Protein AF-A0A9E0UVN0-F1 (afdb_monomer_lite)

Sequence (92 aa):
MNKYSFSIPYDYSKYGNLKGTVYAESEEDALRKISDYRNRVNEEYVDSDDHGETNLDFSEAEVELDEEEVNSELAEPKDSIPSYFLAELYML

Structure (mmCIF, N/CA/C/O backbone):
data_AF-A0A9E0UVN0-F1
#
_entry.id   AF-A0A9E0UVN0-F1
#
loop_
_atom_site.group_PDB
_atom_site.id
_atom_site.type_symbol
_atom_site.label_atom_id
_atom_site.label_alt_id
_atom_site.label_comp_id
_atom_site.label_asym_id
_atom_site.label_entity_id
_atom_site.label_seq_id
_atom_site.pdbx_PDB_ins_code
_atom_site.Cartn_x
_atom_site.Cartn_y
_atom_site.Cartn_z
_atom_site.occupancy
_atom_site.B_iso_or_equiv
_atom_site.auth_seq_id
_atom_site.auth_comp_id
_atom_site.auth_asym_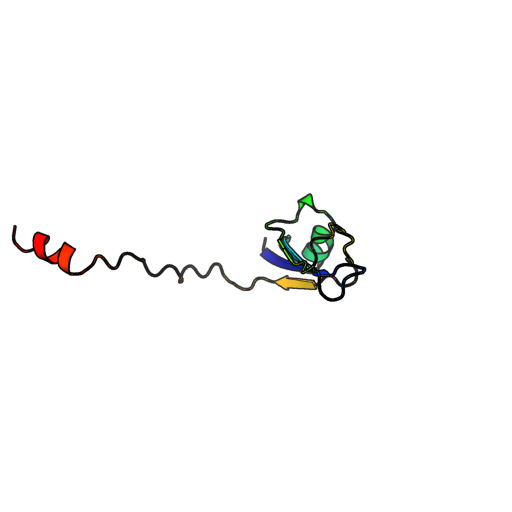id
_atom_site.auth_atom_id
_atom_site.pdbx_PDB_model_num
ATOM 1 N N . MET A 1 1 ? -9.927 0.282 12.679 1.00 73.12 1 MET A N 1
ATOM 2 C CA . MET A 1 1 ? -9.448 0.684 11.344 1.00 73.12 1 MET A CA 1
ATOM 3 C C . MET A 1 1 ? -7.958 0.436 11.332 1.00 73.12 1 MET A C 1
ATOM 5 O O . MET A 1 1 ? -7.283 0.938 12.223 1.00 73.12 1 MET A O 1
ATOM 9 N N . ASN A 1 2 ? -7.500 -0.402 10.412 1.00 84.69 2 ASN A N 1
ATOM 10 C CA . ASN A 1 2 ? -6.129 -0.896 10.359 1.00 84.69 2 ASN A CA 1
ATOM 11 C C . ASN A 1 2 ? -5.338 -0.086 9.331 1.00 84.69 2 ASN A C 1
ATOM 13 O O . ASN A 1 2 ? -5.921 0.500 8.412 1.00 84.69 2 ASN A O 1
ATOM 17 N N . LYS A 1 3 ? -4.021 -0.046 9.507 1.00 87.31 3 LYS A N 1
ATOM 18 C CA . LYS A 1 3 ? -3.086 0.574 8.574 1.00 87.31 3 LYS A CA 1
ATOM 19 C C . LYS A 1 3 ? -2.582 -0.509 7.621 1.00 87.31 3 LYS A C 1
ATOM 21 O O . LYS A 1 3 ? -2.137 -1.559 8.070 1.00 87.31 3 LYS A O 1
ATOM 26 N N . TYR A 1 4 ? -2.678 -0.253 6.324 1.00 88.88 4 TYR A N 1
ATOM 27 C CA . TYR A 1 4 ? -2.121 -1.114 5.286 1.00 88.88 4 TYR A CA 1
ATOM 28 C C . TYR A 1 4 ? -1.109 -0.316 4.481 1.00 88.88 4 TYR A C 1
ATOM 30 O O . TYR A 1 4 ? -1.395 0.816 4.074 1.00 88.88 4 TYR A O 1
ATOM 38 N N . SER A 1 5 ? 0.049 -0.908 4.242 1.00 90.25 5 SER A N 1
ATOM 39 C CA . SER A 1 5 ? 1.038 -0.389 3.306 1.00 90.25 5 SER A CA 1
ATOM 40 C C . SER A 1 5 ? 0.710 -0.931 1.921 1.00 90.25 5 SER A C 1
ATOM 42 O O . SER A 1 5 ? 0.408 -2.112 1.781 1.00 90.25 5 SER A O 1
ATOM 44 N N . PHE A 1 6 ? 0.718 -0.077 0.900 1.00 89.00 6 PHE A N 1
ATOM 45 C CA . PHE A 1 6 ? 0.448 -0.487 -0.476 1.00 89.00 6 PHE A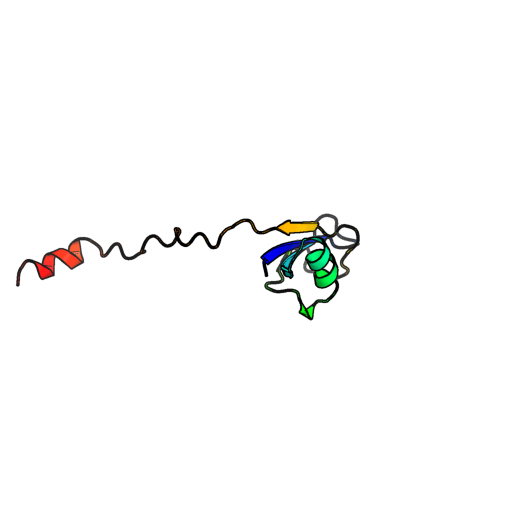 CA 1
ATOM 46 C C . PHE A 1 6 ? 1.647 -0.205 -1.377 1.00 89.00 6 PHE A C 1
ATOM 48 O O . PHE A 1 6 ? 2.377 0.769 -1.170 1.00 89.00 6 PHE A O 1
ATOM 55 N N . SER A 1 7 ? 1.817 -1.041 -2.397 1.00 89.31 7 SER A N 1
ATOM 56 C CA . SER A 1 7 ? 2.794 -0.868 -3.469 1.00 89.31 7 SER A CA 1
ATOM 57 C C . SER A 1 7 ? 2.102 -1.122 -4.803 1.00 89.31 7 SER A C 1
ATOM 59 O O . SER A 1 7 ? 1.562 -2.201 -5.030 1.00 89.31 7 SER A O 1
ATOM 61 N N . ILE A 1 8 ? 2.104 -0.122 -5.681 1.00 87.56 8 ILE A N 1
ATOM 62 C CA . ILE A 1 8 ? 1.477 -0.186 -7.002 1.00 87.56 8 ILE A CA 1
ATOM 63 C C . ILE A 1 8 ? 2.572 0.011 -8.053 1.00 87.56 8 ILE A C 1
ATOM 65 O O . ILE A 1 8 ? 3.168 1.092 -8.090 1.00 87.56 8 ILE A O 1
ATOM 69 N N . PRO A 1 9 ? 2.874 -0.992 -8.887 1.00 85.25 9 PRO A N 1
ATOM 70 C CA . PRO A 1 9 ? 3.861 -0.841 -9.947 1.00 85.25 9 PRO A CA 1
ATOM 71 C C . PRO A 1 9 ? 3.368 0.101 -11.052 1.00 85.25 9 PRO A C 1
ATOM 73 O O . PRO A 1 9 ? 2.165 0.292 -11.246 1.00 85.25 9 PRO A O 1
ATOM 76 N N . TYR A 1 10 ? 4.294 0.714 -11.788 1.00 81.62 10 TYR A N 1
ATOM 77 C CA . TYR A 1 10 ? 3.953 1.433 -13.015 1.00 81.62 10 TYR A CA 1
ATOM 78 C C . TYR A 1 10 ? 3.733 0.472 -14.185 1.00 81.62 10 TYR A C 1
ATOM 80 O O . TYR A 1 10 ? 4.464 -0.501 -14.346 1.00 81.62 10 TYR A O 1
ATOM 88 N N . ASP A 1 11 ? 2.800 0.827 -15.067 1.00 75.00 11 ASP A N 1
ATOM 89 C CA . ASP A 1 11 ? 2.406 0.043 -16.252 1.00 75.00 11 ASP A CA 1
ATOM 90 C C . ASP A 1 11 ? 3.575 -0.180 -17.240 1.00 75.00 11 ASP A C 1
ATOM 92 O O . ASP A 1 11 ? 3.680 -1.211 -17.900 1.00 75.00 11 ASP A O 1
ATOM 96 N N . TYR A 1 12 ? 4.514 0.773 -17.326 1.00 65.06 12 TYR A N 1
ATOM 97 C CA . TYR A 1 12 ? 5.588 0.745 -18.332 1.00 65.06 12 TYR A CA 1
ATOM 98 C C . TYR A 1 12 ? 7.009 0.571 -17.769 1.00 65.06 12 TYR A C 1
ATOM 100 O O 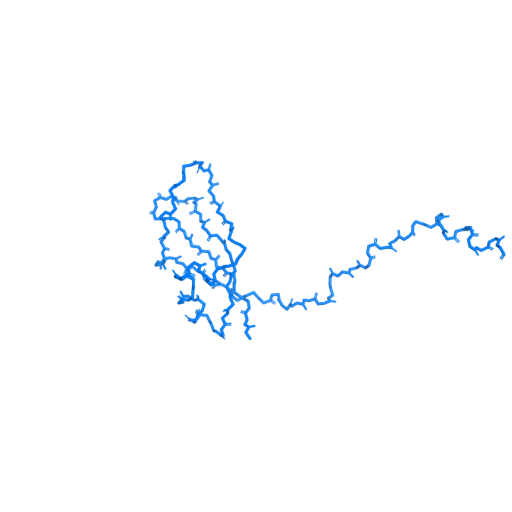. TYR A 1 12 ? 7.928 0.170 -18.493 1.00 65.06 12 TYR A O 1
ATOM 108 N N . SER A 1 13 ? 7.211 0.839 -16.478 1.00 61.44 13 SER A N 1
ATOM 109 C CA . SER A 1 13 ? 8.541 0.919 -15.870 1.00 61.44 13 SER A CA 1
ATOM 110 C C . SER A 1 13 ? 8.781 -0.259 -14.938 1.00 61.44 13 SER A C 1
ATOM 112 O O . SER A 1 13 ? 8.311 -0.270 -13.809 1.00 61.44 13 SER A O 1
ATOM 114 N N . LYS A 1 14 ? 9.622 -1.212 -15.371 1.00 59.38 14 LYS A N 1
ATOM 115 C CA . LYS A 1 14 ? 10.034 -2.405 -14.590 1.00 59.38 14 LYS A CA 1
ATOM 116 C C . LYS A 1 14 ? 10.694 -2.113 -13.230 1.00 59.38 14 LYS A C 1
ATOM 118 O O . LYS A 1 14 ? 11.041 -3.049 -12.516 1.00 59.38 14 LYS A O 1
ATOM 123 N N . TYR A 1 15 ? 10.926 -0.845 -12.906 1.00 64.25 15 TYR A N 1
ATOM 124 C CA . TYR A 1 15 ? 11.666 -0.400 -11.728 1.00 64.25 15 TYR A CA 1
ATOM 125 C C . TYR A 1 15 ? 11.026 0.805 -11.033 1.00 64.25 15 TYR A C 1
ATOM 127 O O . TYR A 1 15 ? 11.696 1.440 -10.221 1.00 64.25 15 TYR A O 1
ATOM 135 N N . GLY A 1 16 ? 9.777 1.147 -11.363 1.00 72.38 16 GLY A N 1
ATOM 136 C CA . GLY 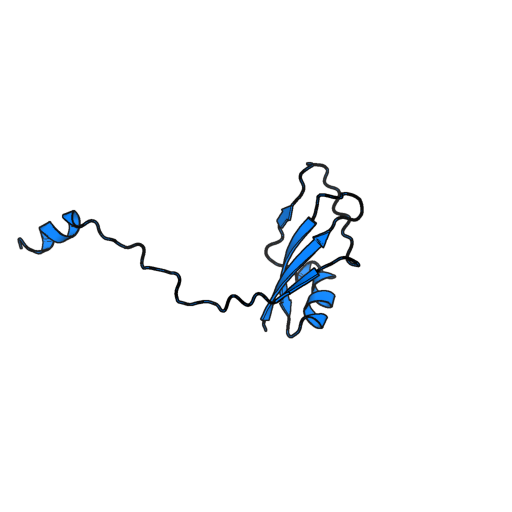A 1 16 ? 9.098 2.271 -10.735 1.00 72.38 16 GLY A CA 1
ATOM 137 C C . GLY A 1 16 ? 7.778 1.857 -10.106 1.00 72.38 16 GLY A C 1
ATOM 138 O O . GLY A 1 16 ? 6.946 1.260 -10.784 1.00 72.38 16 GLY A O 1
ATOM 139 N N . ASN A 1 17 ? 7.608 2.174 -8.823 1.00 83.88 17 ASN A N 1
ATOM 140 C CA . ASN A 1 17 ? 6.418 1.827 -8.051 1.00 83.88 17 ASN A CA 1
ATOM 141 C C . ASN A 1 17 ? 5.968 3.031 -7.211 1.00 83.88 17 ASN A C 1
ATOM 143 O O . ASN A 1 17 ? 6.794 3.752 -6.650 1.00 83.88 17 ASN A O 1
ATOM 147 N N . LEU A 1 18 ? 4.659 3.193 -7.043 1.00 85.56 18 LEU A N 1
ATOM 148 C CA . LEU A 1 18 ? 4.070 4.068 -6.036 1.00 85.56 18 LEU A CA 1
ATOM 149 C C . LEU A 1 18 ? 3.875 3.286 -4.743 1.00 85.56 18 LEU A C 1
ATOM 151 O O . LEU A 1 18 ? 3.132 2.304 -4.710 1.00 85.56 18 LEU A O 1
ATOM 155 N N . LYS A 1 19 ? 4.497 3.755 -3.668 1.00 87.75 19 LYS A N 1
ATOM 156 C CA . LYS A 1 19 ? 4.286 3.225 -2.324 1.00 87.75 19 LYS A CA 1
ATOM 157 C C . LYS A 1 19 ? 3.484 4.207 -1.490 1.00 87.75 19 LYS A C 1
ATOM 159 O O . LYS A 1 19 ? 3.536 5.413 -1.710 1.00 87.75 19 LYS A O 1
ATOM 164 N N . GLY A 1 20 ? 2.737 3.703 -0.523 1.00 88.06 20 GLY A N 1
ATOM 165 C CA . GLY A 1 20 ? 2.017 4.559 0.408 1.00 88.06 20 GLY A CA 1
ATOM 166 C C . GLY A 1 20 ? 1.266 3.766 1.457 1.00 88.06 20 GLY A C 1
ATOM 167 O O . GLY A 1 20 ? 1.491 2.573 1.647 1.00 88.06 20 GLY A O 1
ATOM 168 N N . THR A 1 21 ? 0.364 4.446 2.156 1.00 89.88 21 THR A N 1
ATOM 169 C CA . THR A 1 21 ? -0.463 3.847 3.207 1.00 89.88 21 THR A CA 1
ATOM 170 C C . THR A 1 21 ? -1.939 4.155 3.019 1.00 89.88 21 THR A C 1
ATOM 172 O O . THR A 1 21 ? -2.320 5.229 2.553 1.00 89.88 21 THR A O 1
ATOM 175 N N . VAL A 1 22 ? -2.787 3.202 3.396 1.00 90.12 22 VAL A N 1
ATOM 176 C CA . VAL A 1 22 ? -4.246 3.308 3.346 1.00 90.12 22 VAL A CA 1
ATOM 177 C C . VAL A 1 22 ? -4.853 2.776 4.641 1.00 90.12 22 VAL A C 1
ATOM 179 O O . VAL A 1 22 ? -4.355 1.828 5.246 1.00 90.12 22 VAL A O 1
ATOM 182 N N . TYR A 1 23 ? -5.948 3.398 5.074 1.00 86.69 23 TYR A N 1
ATOM 183 C CA . TYR A 1 23 ? -6.677 2.993 6.272 1.00 86.69 23 TYR A CA 1
ATOM 184 C C . TYR A 1 23 ? -7.958 2.241 5.895 1.00 86.69 23 TYR A C 1
ATOM 186 O O . TYR A 1 23 ? -8.884 2.797 5.289 1.00 86.69 23 TYR A O 1
ATOM 194 N N . ALA A 1 24 ? -8.020 0.967 6.267 1.00 88.88 24 ALA A N 1
ATOM 195 C CA . ALA A 1 24 ? -9.093 0.061 5.868 1.00 88.88 24 ALA A CA 1
ATOM 196 C C . ALA A 1 24 ? -9.480 -0.901 6.994 1.00 88.88 24 ALA A C 1
ATOM 198 O O . ALA A 1 24 ? -8.762 -1.060 7.982 1.00 88.88 24 ALA A O 1
ATOM 199 N N . GLU A 1 25 ? -10.650 -1.523 6.878 1.00 86.31 25 GLU A N 1
ATOM 200 C CA . GLU A 1 25 ? -11.095 -2.532 7.854 1.00 86.31 25 GLU A CA 1
ATOM 201 C C . GLU A 1 25 ? -10.600 -3.940 7.508 1.00 86.31 25 GLU A C 1
ATOM 203 O O . GLU A 1 25 ? -10.452 -4.777 8.393 1.00 86.31 25 GLU A O 1
ATOM 208 N N . SER A 1 26 ? -10.293 -4.186 6.235 1.00 87.44 26 SER A N 1
ATOM 209 C CA . SER A 1 26 ? -9.805 -5.460 5.706 1.00 87.44 26 SER A CA 1
ATOM 210 C C . SER A 1 26 ? -8.882 -5.222 4.512 1.00 87.44 26 SER A C 1
ATOM 212 O O . SER A 1 26 ? -8.874 -4.130 3.944 1.00 87.44 26 SER A O 1
ATOM 214 N N . GLU A 1 27 ? -8.135 -6.248 4.119 1.00 86.31 27 GLU A N 1
ATOM 215 C CA . GLU A 1 27 ? -7.275 -6.235 2.932 1.00 86.31 27 GLU A CA 1
ATOM 216 C C . GLU A 1 27 ? -8.073 -5.953 1.644 1.00 86.31 27 GLU A C 1
ATOM 218 O O . GLU A 1 27 ? -7.683 -5.126 0.823 1.00 86.31 27 GLU A O 1
ATOM 223 N N . GLU A 1 28 ? -9.260 -6.554 1.506 1.00 87.94 28 GLU A N 1
ATOM 224 C CA . GLU A 1 28 ? -10.152 -6.324 0.362 1.00 87.94 28 GLU A CA 1
ATOM 225 C C . GLU A 1 28 ? -10.658 -4.869 0.315 1.00 87.94 28 GLU A C 1
ATOM 227 O O . GLU A 1 28 ? -10.726 -4.252 -0.751 1.00 87.94 28 GLU A O 1
ATOM 232 N N . ASP A 1 29 ? -10.967 -4.280 1.477 1.00 88.56 29 ASP A N 1
ATOM 233 C CA . ASP A 1 29 ? -11.317 -2.858 1.585 1.00 88.56 29 ASP A CA 1
ATOM 234 C C . ASP A 1 29 ? -10.113 -1.955 1.258 1.00 88.56 29 ASP A C 1
ATOM 236 O O . ASP A 1 29 ? -10.277 -0.929 0.593 1.00 88.56 29 ASP A O 1
ATOM 240 N N . ALA A 1 30 ? -8.895 -2.354 1.647 1.00 87.44 30 ALA A N 1
ATOM 241 C CA . ALA A 1 30 ? -7.662 -1.643 1.313 1.00 87.44 30 ALA A CA 1
ATOM 242 C C . ALA A 1 30 ? -7.441 -1.606 -0.205 1.00 87.44 30 ALA A C 1
ATOM 244 O O . ALA A 1 30 ? -7.311 -0.518 -0.764 1.00 87.44 30 ALA A O 1
ATOM 245 N N . LEU A 1 31 ? -7.513 -2.756 -0.885 1.00 87.88 31 LEU A N 1
ATOM 246 C CA . LEU A 1 31 ? -7.378 -2.865 -2.346 1.00 87.88 31 LEU A CA 1
ATOM 247 C C . LEU A 1 31 ? -8.407 -2.017 -3.104 1.00 87.88 31 LEU A C 1
ATOM 249 O O . LEU A 1 31 ? -8.108 -1.398 -4.126 1.00 87.88 31 LEU A O 1
ATOM 253 N N . ARG A 1 32 ? -9.637 -1.924 -2.594 1.00 88.62 32 ARG A N 1
ATOM 254 C CA . ARG A 1 32 ? -10.652 -1.049 -3.198 1.00 88.62 32 ARG A CA 1
ATOM 255 C C . ARG A 1 32 ? -10.331 0.423 -2.968 1.00 88.62 32 ARG A C 1
ATOM 257 O O . ARG A 1 32 ? -10.485 1.225 -3.890 1.00 88.62 32 ARG A O 1
ATOM 264 N N . LYS A 1 33 ? -9.871 0.788 -1.771 1.00 87.75 33 LYS A N 1
ATOM 265 C CA . LYS A 1 33 ? -9.550 2.174 -1.408 1.00 87.75 33 LYS A CA 1
ATOM 266 C C . LYS A 1 33 ? -8.305 2.710 -2.092 1.00 87.75 33 LYS A C 1
ATOM 268 O O . LYS A 1 33 ? -8.314 3.886 -2.441 1.00 87.75 33 LYS A O 1
ATOM 273 N N . ILE A 1 34 ? -7.289 1.884 -2.349 1.00 87.44 34 ILE A N 1
ATOM 274 C CA . ILE A 1 34 ? -6.097 2.327 -3.087 1.00 87.44 34 ILE A CA 1
ATOM 275 C C . ILE A 1 34 ? -6.435 2.759 -4.514 1.00 87.44 34 ILE A C 1
ATOM 277 O O . ILE A 1 34 ? -5.684 3.534 -5.084 1.00 87.44 34 ILE A O 1
ATOM 281 N N . SER A 1 35 ? -7.561 2.349 -5.104 1.00 84.38 35 SER A N 1
ATOM 282 C CA . SER A 1 35 ? -7.968 2.864 -6.422 1.00 84.38 35 SER A CA 1
ATOM 283 C C . SER A 1 35 ? -8.327 4.361 -6.397 1.00 84.38 35 SER A C 1
ATOM 285 O O . SER A 1 35 ? -8.144 5.053 -7.397 1.00 84.38 35 SER A O 1
ATOM 287 N N . ASP A 1 36 ? -8.751 4.890 -5.245 1.00 85.31 36 ASP A N 1
ATOM 288 C CA . ASP A 1 36 ? -9.080 6.302 -5.051 1.00 85.31 36 ASP A CA 1
ATOM 289 C C . ASP A 1 36 ? -7.934 7.020 -4.326 1.00 85.31 36 ASP A C 1
ATOM 291 O O . ASP A 1 36 ? -7.665 6.787 -3.145 1.00 85.31 36 ASP A O 1
ATOM 295 N N . TYR A 1 37 ? -7.281 7.942 -5.035 1.00 79.00 37 TYR A N 1
ATOM 296 C CA . TYR A 1 37 ? -6.159 8.734 -4.526 1.00 79.00 37 TYR A CA 1
ATOM 297 C C . TYR A 1 37 ? -6.481 9.493 -3.229 1.00 79.00 37 TYR A C 1
ATOM 299 O O . TYR A 1 37 ? -5.587 9.777 -2.441 1.00 79.00 37 TYR A O 1
ATOM 307 N N . ARG A 1 38 ? -7.757 9.791 -2.953 1.00 82.81 38 ARG A N 1
ATOM 308 C CA . ARG A 1 38 ? -8.177 10.507 -1.735 1.00 82.81 38 ARG A CA 1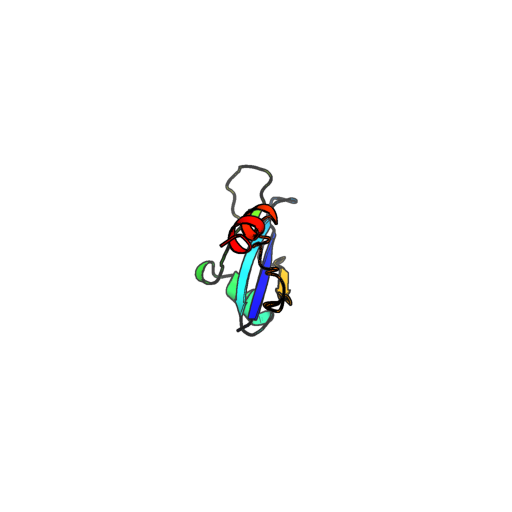
ATOM 309 C C . ARG A 1 38 ? -8.025 9.686 -0.460 1.00 82.81 38 ARG A C 1
ATOM 311 O O . ARG A 1 38 ? -7.992 10.265 0.621 1.00 82.81 38 ARG A O 1
ATOM 318 N N . ASN A 1 39 ? -7.981 8.361 -0.581 1.00 85.56 39 ASN A N 1
ATOM 319 C CA . ASN A 1 39 ? -7.801 7.462 0.558 1.00 85.56 39 ASN A CA 1
ATOM 320 C C . ASN A 1 39 ? -6.328 7.122 0.809 1.00 85.56 39 ASN A C 1
ATOM 322 O O . ASN A 1 39 ? -6.016 6.502 1.826 1.00 85.56 39 ASN A O 1
ATOM 326 N N . ARG A 1 40 ? -5.436 7.502 -0.112 1.00 85.69 40 ARG A N 1
ATOM 327 C CA . ARG A 1 40 ? -4.001 7.256 -0.012 1.00 85.69 40 ARG A CA 1
ATOM 328 C C . ARG A 1 40 ? -3.351 8.334 0.839 1.00 85.69 40 ARG A C 1
ATOM 330 O O . ARG A 1 40 ? -3.706 9.510 0.773 1.00 85.69 40 ARG A O 1
ATOM 337 N N . VAL A 1 41 ? -2.391 7.920 1.648 1.00 85.06 41 VAL A N 1
ATOM 338 C CA . VAL A 1 41 ? -1.634 8.789 2.542 1.00 85.06 41 VAL A CA 1
ATOM 339 C C . VAL A 1 41 ? -0.158 8.439 2.411 1.00 85.06 41 VAL A C 1
ATOM 341 O O . VAL A 1 41 ? 0.187 7.281 2.177 1.00 85.06 41 VAL A O 1
ATOM 344 N N . ASN A 1 42 ? 0.707 9.440 2.589 1.00 83.56 42 ASN A N 1
ATOM 345 C CA . ASN A 1 42 ? 2.160 9.276 2.564 1.00 83.56 42 ASN A CA 1
ATOM 346 C C . ASN A 1 42 ? 2.657 8.612 1.266 1.00 83.56 42 ASN A C 1
ATOM 348 O O . ASN A 1 42 ? 3.385 7.626 1.300 1.00 83.56 42 ASN A O 1
ATOM 352 N N . GLU A 1 43 ? 2.176 9.125 0.134 1.00 83.81 43 GLU A N 1
ATOM 353 C CA . GLU A 1 43 ? 2.538 8.645 -1.197 1.00 83.81 43 GLU A CA 1
ATOM 354 C C . GLU A 1 43 ? 4.007 8.959 -1.506 1.00 83.81 43 GLU A C 1
ATOM 356 O O . GLU A 1 43 ? 4.423 10.119 -1.496 1.00 83.81 43 GLU A O 1
ATOM 361 N N . GLU A 1 44 ? 4.775 7.919 -1.808 1.00 84.06 44 GLU A N 1
ATOM 362 C CA . GLU A 1 44 ? 6.163 7.985 -2.243 1.00 84.06 44 GLU A CA 1
ATOM 363 C C . GLU A 1 44 ? 6.275 7.363 -3.636 1.00 84.06 44 GLU A C 1
ATOM 365 O O . GLU A 1 44 ? 6.029 6.171 -3.839 1.00 84.06 44 GLU A O 1
ATOM 370 N N . TYR A 1 45 ? 6.640 8.194 -4.607 1.00 82.38 45 TYR A N 1
ATOM 371 C CA . TYR A 1 45 ? 6.884 7.777 -5.980 1.00 82.38 45 TYR A CA 1
ATOM 372 C C . TYR A 1 45 ? 8.333 7.304 -6.049 1.00 82.38 45 TYR A C 1
ATOM 374 O O . TYR A 1 45 ? 9.262 8.108 -6.020 1.00 82.38 45 TYR A O 1
ATOM 382 N N . VAL A 1 46 ? 8.530 5.987 -6.064 1.00 78.31 46 VAL A N 1
ATOM 383 C CA . VAL A 1 46 ? 9.852 5.381 -6.212 1.00 78.31 46 VAL A CA 1
ATOM 384 C C . VAL A 1 46 ? 10.086 5.203 -7.704 1.00 78.31 46 VAL A C 1
ATOM 386 O O . VAL A 1 46 ? 9.860 4.121 -8.237 1.00 78.31 46 VAL A O 1
ATOM 389 N N . ASP A 1 47 ? 10.487 6.272 -8.389 1.00 71.56 47 ASP A N 1
ATOM 390 C CA . ASP A 1 47 ? 11.023 6.213 -9.746 1.00 71.56 47 ASP A CA 1
ATOM 391 C C . ASP A 1 47 ? 12.548 6.385 -9.730 1.00 71.56 47 ASP A C 1
ATOM 393 O O . ASP A 1 47 ? 13.140 7.032 -8.870 1.00 71.56 47 ASP A O 1
ATOM 397 N N . SER A 1 48 ? 13.222 5.696 -10.650 1.00 60.44 48 SER A N 1
ATOM 398 C CA . SER A 1 48 ? 14.653 5.917 -10.911 1.00 60.44 48 SER A CA 1
ATOM 399 C C . SER A 1 48 ? 14.875 6.891 -12.067 1.00 60.44 48 SER A C 1
ATOM 401 O O . SER A 1 48 ? 16.020 7.215 -12.376 1.00 60.44 48 SER A O 1
ATOM 403 N N . ASP A 1 49 ? 13.795 7.315 -12.723 1.00 57.72 49 ASP A N 1
ATOM 404 C CA . ASP A 1 49 ? 13.819 8.123 -13.930 1.00 57.72 49 ASP A CA 1
ATOM 405 C C . ASP A 1 49 ? 12.810 9.261 -13.754 1.00 57.72 49 ASP A C 1
ATOM 407 O O . ASP A 1 49 ? 11.624 9.011 -13.563 1.00 57.72 49 ASP A O 1
ATOM 411 N N . ASP A 1 50 ? 13.294 10.502 -13.827 1.00 54.19 50 ASP A N 1
ATOM 412 C CA . ASP A 1 50 ? 12.584 11.783 -13.605 1.00 54.19 50 ASP A CA 1
ATOM 413 C C . ASP A 1 50 ? 11.526 12.083 -14.699 1.00 54.19 50 ASP A C 1
ATOM 415 O O . ASP A 1 50 ? 11.142 13.222 -14.973 1.00 54.19 50 ASP A O 1
ATOM 419 N N . HIS A 1 51 ? 11.081 11.044 -15.401 1.00 53.62 51 HIS A N 1
ATOM 420 C CA . HIS A 1 51 ? 10.047 11.095 -16.411 1.00 53.62 51 HIS A CA 1
ATOM 421 C C . HIS A 1 51 ? 8.710 10.910 -15.702 1.00 53.62 51 HIS A C 1
ATOM 423 O O . HIS A 1 51 ? 8.342 9.791 -15.371 1.00 53.62 51 HIS A O 1
ATOM 429 N N . GLY A 1 52 ? 8.004 12.022 -15.467 1.00 54.06 52 GLY A N 1
ATOM 430 C CA . GLY A 1 52 ? 6.729 12.127 -14.736 1.00 54.06 52 GLY A CA 1
ATOM 431 C C . GLY A 1 52 ? 5.525 11.379 -15.329 1.00 54.06 52 GLY A C 1
ATOM 432 O O . GLY A 1 52 ? 4.413 11.910 -15.350 1.00 54.06 52 GLY A O 1
ATOM 433 N N . GLU A 1 53 ? 5.730 10.167 -15.831 1.00 57.78 53 GLU A N 1
ATOM 434 C CA . GLU A 1 53 ? 4.691 9.221 -16.196 1.00 57.78 53 GLU A CA 1
ATOM 435 C C . GLU A 1 53 ? 4.201 8.501 -14.936 1.00 57.78 53 GLU A C 1
ATOM 437 O O . GLU A 1 53 ? 4.895 7.691 -14.333 1.00 57.78 53 GLU A O 1
ATOM 442 N N . THR A 1 54 ? 2.967 8.803 -14.542 1.00 63.38 54 THR A N 1
ATOM 443 C CA . THR A 1 54 ? 2.306 8.262 -13.345 1.00 63.38 54 THR A CA 1
ATOM 444 C C . THR A 1 54 ? 1.251 7.211 -13.702 1.00 63.38 54 THR A C 1
ATOM 446 O O . THR A 1 54 ? 0.219 7.093 -13.038 1.00 63.38 54 THR A O 1
ATOM 449 N N . ASN A 1 55 ? 1.471 6.458 -14.785 1.00 72.50 55 ASN A N 1
ATOM 450 C CA . ASN A 1 55 ? 0.568 5.376 -15.178 1.00 72.50 55 ASN A CA 1
ATOM 451 C C . ASN A 1 55 ? 0.782 4.177 -14.248 1.00 72.50 55 ASN A C 1
ATOM 453 O O . ASN A 1 55 ? 1.790 3.481 -14.339 1.00 72.50 55 ASN A O 1
ATOM 457 N N . LEU A 1 56 ? -0.168 3.973 -13.337 1.00 77.50 56 LEU A N 1
ATOM 458 C CA . LEU A 1 56 ? -0.153 2.931 -12.312 1.00 77.50 56 LEU A CA 1
ATOM 459 C C . LEU A 1 56 ? -0.920 1.692 -12.779 1.00 77.50 56 LEU A C 1
ATOM 461 O O . LEU A 1 56 ? -2.065 1.815 -13.225 1.00 77.50 56 LEU A O 1
ATOM 465 N N . ASP A 1 57 ? -0.330 0.512 -12.597 1.00 82.19 57 ASP A N 1
ATOM 466 C CA . ASP A 1 57 ? -1.010 -0.762 -12.801 1.00 82.19 57 ASP A CA 1
ATOM 467 C C . ASP A 1 57 ? -1.627 -1.261 -11.488 1.00 82.19 57 ASP A C 1
ATOM 469 O O . ASP A 1 57 ? -0.985 -1.873 -10.636 1.00 82.19 57 ASP A O 1
ATOM 473 N N . PHE A 1 58 ? -2.924 -1.002 -11.328 1.00 80.25 58 PHE A N 1
ATOM 474 C CA . PHE A 1 58 ? -3.693 -1.447 -10.165 1.00 80.25 58 PHE A CA 1
ATOM 475 C C . PHE A 1 58 ? -3.986 -2.951 -10.156 1.00 80.25 58 PHE A C 1
ATOM 477 O O . PHE A 1 58 ? -4.477 -3.455 -9.147 1.00 80.25 58 PHE A O 1
ATOM 484 N N . SER A 1 59 ? -3.753 -3.659 -11.264 1.00 81.44 59 SER A N 1
ATOM 485 C CA . SER A 1 59 ? -3.992 -5.103 -11.342 1.00 81.44 59 SER A CA 1
ATOM 486 C C . SER A 1 59 ? -2.887 -5.915 -10.666 1.00 81.44 59 SER A C 1
ATOM 488 O O . SER A 1 59 ? -3.168 -6.986 -10.132 1.00 81.44 59 SER A O 1
ATOM 490 N N . GLU A 1 60 ? -1.677 -5.358 -10.605 1.00 81.94 60 GLU A N 1
ATOM 491 C CA . GLU A 1 60 ? -0.523 -5.894 -9.874 1.00 81.94 60 GLU A CA 1
ATOM 492 C C . GLU A 1 60 ? -0.287 -5.160 -8.538 1.00 81.94 60 GLU A C 1
ATOM 494 O O . GLU A 1 60 ? 0.801 -5.213 -7.969 1.00 81.94 60 GLU A O 1
ATOM 499 N N . ALA A 1 61 ? -1.294 -4.442 -8.026 1.00 84.19 61 ALA A N 1
ATOM 500 C CA . ALA A 1 61 ? -1.184 -3.748 -6.750 1.00 84.19 61 ALA A CA 1
ATOM 501 C C . ALA A 1 61 ? -1.170 -4.729 -5.572 1.00 84.19 61 ALA A C 1
ATOM 503 O O . ALA A 1 61 ? -2.062 -5.568 -5.430 1.00 84.19 61 ALA A O 1
ATOM 504 N N . GLU A 1 62 ? -0.204 -4.549 -4.680 1.00 85.81 62 GLU A N 1
ATOM 505 C CA . GLU A 1 62 ? -0.063 -5.333 -3.458 1.00 85.81 62 GLU A CA 1
ATOM 506 C C . GLU A 1 62 ? -0.384 -4.467 -2.238 1.00 85.81 62 GLU A C 1
ATOM 508 O O . GLU A 1 62 ? -0.048 -3.277 -2.181 1.00 85.81 62 GLU A O 1
ATOM 513 N N . VAL A 1 63 ? -1.050 -5.070 -1.253 1.00 87.44 63 VAL A N 1
ATOM 514 C CA . VAL A 1 63 ? -1.291 -4.473 0.061 1.00 87.44 63 VAL A CA 1
ATOM 515 C C . VAL A 1 63 ? -0.787 -5.425 1.133 1.00 87.44 63 VAL A C 1
ATOM 517 O O . VAL A 1 63 ? -1.034 -6.625 1.085 1.00 87.44 63 VAL A O 1
ATOM 520 N N . GLU A 1 64 ? -0.102 -4.879 2.122 1.00 86.88 64 GLU A N 1
ATOM 521 C CA . GLU A 1 64 ? 0.362 -5.619 3.286 1.00 86.88 64 GLU A CA 1
ATOM 522 C C . GLU A 1 64 ? -0.228 -4.968 4.534 1.00 86.88 64 GLU A C 1
ATOM 524 O O . GLU A 1 64 ? -0.244 -3.738 4.669 1.00 86.88 64 GLU A O 1
ATOM 529 N N . LEU A 1 65 ? -0.763 -5.792 5.438 1.00 85.31 65 LEU A N 1
ATOM 530 C CA . LEU A 1 65 ? -1.166 -5.314 6.753 1.00 85.31 65 LEU A CA 1
ATOM 531 C C . LEU A 1 65 ? 0.093 -4.848 7.474 1.00 85.31 65 LEU A C 1
ATOM 533 O O . LEU A 1 65 ? 1.039 -5.615 7.640 1.00 85.31 65 LEU A O 1
ATOM 537 N N . ASP A 1 66 ? 0.092 -3.592 7.903 1.00 80.62 66 ASP A N 1
ATOM 538 C CA . ASP A 1 66 ? 1.172 -3.081 8.726 1.00 80.62 66 ASP A CA 1
ATOM 539 C C . ASP A 1 66 ? 0.967 -3.630 10.145 1.00 80.62 66 ASP A C 1
ATOM 541 O O . ASP A 1 66 ? 0.228 -3.065 10.954 1.00 80.62 66 ASP A O 1
ATOM 545 N N . GLU A 1 67 ? 1.530 -4.818 10.384 1.00 67.00 67 GLU A N 1
ATOM 546 C CA . GLU A 1 67 ? 1.562 -5.498 11.682 1.00 67.00 67 GLU A CA 1
ATOM 547 C C . GLU A 1 67 ? 2.601 -4.895 12.632 1.00 67.00 67 GLU A C 1
ATOM 549 O O . GLU A 1 67 ? 2.778 -5.421 13.736 1.00 67.00 67 GLU A O 1
ATOM 554 N N . GLU A 1 68 ? 3.251 -3.775 12.277 1.00 55.78 68 GLU A N 1
ATOM 555 C CA . GLU A 1 68 ? 3.655 -2.862 13.336 1.00 55.78 68 GLU A CA 1
ATOM 556 C C . GLU A 1 68 ? 2.368 -2.486 14.089 1.00 55.78 68 GLU A C 1
ATOM 558 O O . GLU A 1 68 ? 1.665 -1.520 13.775 1.00 55.78 68 GLU A O 1
ATOM 563 N N . GLU A 1 69 ? 2.091 -3.237 15.169 1.00 45.75 69 GLU A N 1
ATOM 564 C CA . GLU A 1 69 ? 1.587 -2.632 16.388 1.00 45.75 69 GLU A CA 1
ATOM 565 C C . GLU A 1 69 ? 2.255 -1.267 16.457 1.00 45.75 69 GLU A C 1
ATOM 567 O O . GLU A 1 69 ? 3.455 -1.142 16.194 1.00 45.75 69 GLU A O 1
ATOM 572 N N . VAL A 1 70 ? 1.494 -0.231 16.794 1.00 46.66 70 VAL A N 1
ATOM 573 C CA . VAL A 1 70 ? 2.108 0.959 17.362 1.00 46.66 70 VAL A CA 1
ATOM 574 C C . VAL A 1 70 ? 2.852 0.437 18.583 1.00 46.66 70 VAL A C 1
ATOM 576 O O . VAL A 1 70 ? 2.276 0.329 19.662 1.00 46.66 70 VAL A O 1
ATOM 579 N N . ASN A 1 71 ? 4.083 -0.019 18.380 1.00 43.06 71 ASN A N 1
ATOM 580 C CA . ASN A 1 71 ? 4.880 -0.635 19.391 1.00 43.06 71 ASN A CA 1
ATOM 581 C C . ASN A 1 71 ? 5.279 0.590 20.178 1.00 43.06 71 ASN A C 1
ATOM 583 O O . ASN A 1 71 ? 6.201 1.325 19.827 1.00 43.06 71 ASN A O 1
ATOM 587 N N . SER A 1 72 ? 4.489 0.888 21.204 1.00 46.56 72 SER A N 1
ATOM 588 C CA . SER A 1 72 ? 4.716 1.968 22.154 1.00 46.56 72 SER A CA 1
ATOM 589 C C . SER A 1 72 ? 6.007 1.753 22.962 1.00 46.56 72 SER A C 1
ATOM 591 O O . SER A 1 72 ? 6.203 2.379 23.996 1.00 46.56 72 SER A O 1
ATOM 593 N N . GLU A 1 73 ? 6.896 0.887 22.480 1.00 48.69 73 GLU A N 1
ATOM 594 C CA . GLU A 1 73 ? 8.198 0.522 22.999 1.00 48.69 73 GLU A CA 1
ATOM 595 C C . GLU A 1 73 ? 9.272 0.701 21.917 1.00 48.69 73 GLU A C 1
ATOM 597 O O . GLU A 1 73 ? 10.043 -0.205 21.653 1.00 48.69 73 GLU A O 1
ATOM 602 N N . LEU A 1 74 ? 9.356 1.872 21.278 1.00 49.47 74 LEU A N 1
ATOM 603 C CA . LEU A 1 74 ? 10.587 2.311 20.595 1.00 49.47 74 LEU A CA 1
ATOM 604 C C . LEU A 1 74 ? 10.703 3.844 20.566 1.00 49.47 74 LEU A C 1
ATOM 606 O O . LEU A 1 74 ? 11.058 4.473 19.574 1.00 49.47 74 LEU A O 1
ATOM 610 N N . ALA A 1 75 ? 10.456 4.463 21.715 1.00 43.38 75 ALA A N 1
ATOM 611 C CA . ALA A 1 75 ? 11.202 5.652 22.091 1.00 43.38 75 ALA A CA 1
ATOM 612 C C . ALA A 1 75 ? 11.957 5.299 23.368 1.00 43.38 75 ALA A C 1
ATOM 614 O O . ALA A 1 75 ? 11.467 5.525 24.473 1.00 43.38 75 ALA A O 1
ATOM 615 N N . GLU A 1 76 ? 13.162 4.736 23.234 1.00 51.34 76 GLU A N 1
ATOM 616 C CA . GLU A 1 76 ? 14.140 4.992 24.288 1.00 51.34 76 GLU A CA 1
ATOM 617 C C . GLU A 1 76 ? 14.166 6.515 24.480 1.00 51.34 76 GLU A C 1
ATOM 619 O O . GLU A 1 76 ? 14.299 7.238 23.481 1.00 51.34 76 GLU A O 1
ATOM 624 N N . PRO A 1 77 ? 13.977 7.043 25.702 1.00 46.22 77 PRO A N 1
ATOM 625 C CA . PRO A 1 77 ? 14.116 8.468 25.914 1.00 46.22 77 PRO A CA 1
ATOM 626 C C . PRO A 1 77 ? 15.539 8.831 25.501 1.00 46.22 77 PRO A C 1
ATOM 628 O O . PRO A 1 77 ? 16.511 8.470 26.162 1.00 46.22 77 PRO A O 1
ATOM 631 N N . LYS A 1 78 ? 15.666 9.553 24.387 1.00 53.53 78 LYS A N 1
ATOM 632 C CA . LYS A 1 78 ? 16.932 10.084 23.872 1.00 53.53 78 LYS A CA 1
ATOM 633 C C . LYS A 1 78 ? 17.445 11.248 24.730 1.00 53.53 78 LYS A C 1
ATOM 635 O O . LYS A 1 78 ? 18.091 12.152 24.221 1.00 53.53 78 LYS A O 1
ATOM 640 N N . ASP A 1 79 ? 17.197 11.182 26.032 1.00 54.41 79 ASP A N 1
ATOM 641 C CA . ASP A 1 79 ? 17.706 12.078 27.055 1.00 54.41 79 ASP A CA 1
ATOM 642 C C . ASP A 1 79 ? 18.676 11.299 27.946 1.00 54.41 79 ASP A C 1
ATOM 644 O O . ASP A 1 79 ? 18.563 11.245 29.171 1.00 54.41 79 ASP A O 1
ATOM 648 N N . SER A 1 80 ? 19.702 10.717 27.321 1.00 55.59 80 SER A N 1
ATOM 649 C CA . SER A 1 80 ? 20.981 10.568 28.007 1.00 55.59 80 SER A CA 1
ATOM 650 C C . SER A 1 80 ? 21.525 11.979 28.228 1.00 55.59 80 SER A C 1
ATOM 652 O O . SER A 1 80 ? 22.355 12.462 27.454 1.00 55.59 80 SER A O 1
ATOM 654 N N . ILE A 1 81 ? 21.047 12.654 29.276 1.00 63.50 81 ILE A N 1
ATOM 655 C CA . ILE A 1 81 ? 21.709 13.842 29.808 1.00 63.50 81 ILE A CA 1
ATOM 656 C C . ILE A 1 81 ? 23.165 13.428 30.051 1.00 63.50 81 ILE A C 1
ATOM 658 O O . ILE A 1 81 ? 23.405 12.483 30.809 1.00 63.50 81 ILE A O 1
ATOM 662 N N . PRO A 1 82 ? 24.146 14.066 29.394 1.00 62.81 82 PRO A N 1
ATOM 663 C CA . PRO A 1 82 ? 25.538 13.709 29.589 1.00 62.81 82 PRO A CA 1
ATOM 664 C C . PRO A 1 82 ? 25.890 13.798 31.073 1.00 62.81 82 PRO A C 1
ATOM 666 O O . PRO A 1 82 ? 25.520 14.757 31.746 1.00 62.81 82 PRO A O 1
ATOM 669 N N . SER A 1 83 ? 26.625 12.821 31.595 1.00 59.66 83 SER A N 1
ATOM 670 C CA . SER A 1 83 ? 26.937 12.710 33.028 1.00 59.66 83 SER A CA 1
ATOM 671 C C . SER A 1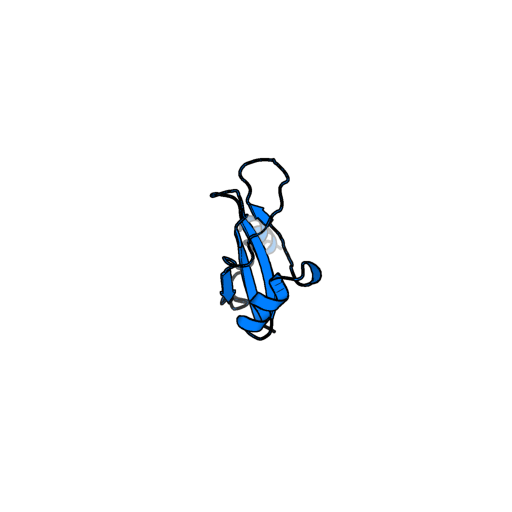 83 ? 27.627 13.946 33.628 1.00 59.66 83 SER A C 1
ATOM 673 O O . SER A 1 83 ? 27.564 14.144 34.839 1.00 59.66 83 SER A O 1
ATOM 675 N N . TYR A 1 84 ? 28.214 14.826 32.808 1.00 61.06 84 TYR A N 1
ATOM 676 C CA . TYR A 1 84 ? 28.749 16.113 33.260 1.00 61.06 84 TYR A CA 1
ATOM 677 C C . TYR A 1 84 ? 27.667 17.132 33.669 1.00 61.06 84 TYR A C 1
ATOM 679 O O . TYR A 1 84 ? 27.939 17.970 34.520 1.00 61.06 84 TYR A O 1
ATOM 687 N N . PHE A 1 85 ? 26.441 17.046 33.137 1.00 58.00 85 PHE A N 1
ATOM 688 C CA . PHE A 1 85 ? 25.315 17.899 33.550 1.00 58.00 85 PHE A CA 1
ATOM 689 C C . PHE A 1 85 ? 24.778 17.523 34.943 1.00 58.00 85 PHE A C 1
ATOM 691 O O . PHE A 1 85 ? 24.260 18.374 35.657 1.00 58.00 85 PHE A O 1
ATOM 698 N N . LEU A 1 86 ? 24.921 16.258 35.356 1.00 58.69 86 LEU A N 1
ATOM 699 C CA . LEU A 1 86 ? 24.485 15.774 36.675 1.00 58.69 86 LEU A CA 1
ATOM 700 C C . LEU A 1 86 ? 25.500 16.058 37.792 1.00 58.69 86 LEU A C 1
ATOM 702 O O . LEU A 1 86 ? 25.146 16.005 38.969 1.00 58.69 86 LEU A O 1
ATOM 706 N N . ALA A 1 87 ? 26.751 16.369 37.444 1.00 59.84 87 ALA A N 1
ATOM 707 C CA . ALA A 1 87 ? 27.798 16.642 38.425 1.00 59.84 87 ALA A CA 1
ATOM 708 C C . ALA A 1 87 ? 27.603 17.986 39.153 1.00 59.84 87 ALA A C 1
ATOM 710 O O . ALA A 1 87 ? 27.964 18.096 40.323 1.00 59.84 87 ALA A O 1
ATOM 711 N N . GLU A 1 88 ? 26.996 18.989 38.507 1.00 55.28 88 GLU A N 1
ATOM 712 C CA . GLU A 1 88 ? 26.739 20.299 39.130 1.00 55.28 88 GLU A CA 1
ATOM 713 C C . GLU A 1 88 ? 25.569 20.284 40.123 1.00 55.28 88 GLU A C 1
ATOM 715 O O . GLU A 1 88 ? 25.532 21.106 41.035 1.00 55.28 88 GLU A O 1
ATOM 720 N N . LEU A 1 89 ? 24.640 19.330 40.011 1.00 56.19 89 LEU A N 1
ATOM 721 C CA . LEU A 1 89 ? 23.470 19.259 40.894 1.00 56.19 89 LEU A CA 1
ATOM 722 C C . LEU A 1 89 ? 23.783 18.621 42.261 1.00 56.19 89 LEU A C 1
ATOM 724 O O . LEU A 1 89 ? 23.013 18.781 43.201 1.00 56.19 89 LEU A O 1
ATOM 728 N N . TYR A 1 90 ? 24.917 17.920 42.381 1.00 55.94 90 TYR A N 1
ATOM 729 C CA . TYR A 1 90 ? 25.368 17.263 43.618 1.00 55.94 90 TYR A CA 1
ATOM 730 C C . TYR A 1 90 ? 26.361 18.098 44.449 1.00 55.94 90 TYR A C 1
ATOM 732 O O . TYR A 1 90 ? 26.781 17.647 45.515 1.00 55.94 90 TYR A O 1
ATOM 740 N N . MET A 1 91 ? 26.750 19.291 43.981 1.00 59.00 91 MET A N 1
ATOM 741 C CA . MET A 1 91 ? 27.631 20.220 44.714 1.00 59.00 91 MET A CA 1
ATOM 742 C C . MET A 1 91 ? 26.914 21.477 45.244 1.00 59.00 91 MET A C 1
ATOM 744 O O . MET A 1 91 ? 27.586 22.435 45.628 1.00 59.00 91 MET A O 1
ATOM 748 N N . LEU A 1 92 ? 25.577 21.474 45.288 1.00 50.44 92 LEU A N 1
ATOM 749 C CA . LEU A 1 92 ? 24.749 22.521 45.902 1.00 50.44 92 LEU A CA 1
ATOM 750 C C . LEU A 1 92 ? 24.148 22.055 47.232 1.00 50.44 92 LEU A C 1
ATOM 752 O O . LEU A 1 92 ? 23.632 20.917 47.279 1.00 50.44 92 LEU A O 1
#

Foldseek 3Di:
DFKKWKWWAAPPDPFKIKIFIFDAPDQVRRLVQVVPPVRTDPIDTRDPDPPPDPHTDSVPMDIDGPPPPVPVPPDPPPPPPPVVVVVVVVVD

Radius of gyration: 21.29 Å; chains: 1; bounding box: 40×29×64 Å

pLDDT: mean 72.8, std 15.05, range [43.06, 90.25]

Secondary structure (DSSP, 8-state):
-EEEEEEEEBSS-TT-EEEEEEEESSHHHHHHHHTSGGGEEEEEEE-SS------B-GGG-EEEE------S----------HHHHHTTT--